Protein AF-A0A379Y6Z3-F1 (afdb_monomer_lite)

Radius of gyration: 16.02 Å; chains: 1; bounding box: 40×27×39 Å

Secondary structure (DSSP, 8-state):
--HHHHHHHHHHTTS------HHHHHHHHHTTSS--SSSEEE-----------TT-TTHHHHHHHHHHHHHT---GGGS--EEE-

Structure (mmCIF, N/CA/C/O backbone):
data_AF-A0A379Y6Z3-F1
#
_entry.id   AF-A0A379Y6Z3-F1
#
loop_
_atom_site.group_PDB
_atom_site.id
_atom_site.type_symbol
_atom_site.label_atom_id
_atom_site.label_alt_id
_atom_site.label_comp_id
_atom_site.label_asym_id
_atom_site.label_entity_id
_atom_site.label_seq_id
_atom_site.pdbx_PDB_ins_code
_atom_site.Cartn_x
_atom_site.Cartn_y
_atom_site.Cartn_z
_atom_site.occupancy
_atom_site.B_iso_or_equiv
_atom_site.auth_seq_id
_atom_site.auth_comp_id
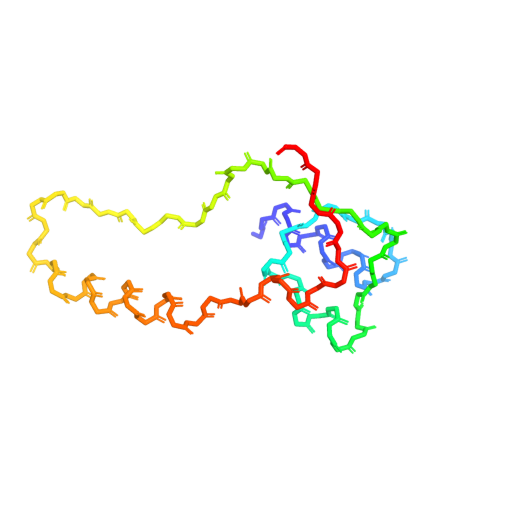_atom_site.auth_asym_id
_atom_site.auth_atom_id
_atom_site.pdbx_PDB_model_num
ATOM 1 N N . MET A 1 1 ? 10.223 8.614 7.734 1.00 51.00 1 MET A N 1
ATOM 2 C CA . MET A 1 1 ? 10.212 8.255 6.306 1.00 51.00 1 MET A CA 1
ATOM 3 C C . MET A 1 1 ? 10.547 6.782 6.255 1.00 51.00 1 MET A C 1
ATOM 5 O O . MET A 1 1 ? 11.610 6.420 6.751 1.00 51.00 1 MET A O 1
ATOM 9 N N . ASP A 1 2 ? 9.602 5.956 5.814 1.00 71.25 2 ASP A N 1
ATOM 10 C CA . ASP A 1 2 ? 9.726 4.494 5.854 1.00 71.25 2 ASP A CA 1
ATOM 11 C C . ASP A 1 2 ? 10.692 3.975 4.778 1.00 71.25 2 ASP A C 1
ATOM 13 O O . ASP A 1 2 ? 10.922 4.623 3.754 1.00 71.25 2 ASP A O 1
ATOM 17 N N . SER A 1 3 ? 11.262 2.787 5.001 1.00 74.75 3 SER A N 1
ATOM 18 C CA . SER A 1 3 ? 12.233 2.155 4.090 1.00 74.75 3 SER A CA 1
ATOM 19 C C . SER A 1 3 ? 11.662 1.872 2.692 1.00 74.75 3 SER A C 1
ATOM 21 O O . SER A 1 3 ? 12.407 1.897 1.712 1.00 74.75 3 SER A O 1
ATOM 23 N N . LEU A 1 4 ? 10.344 1.667 2.582 1.00 71.06 4 LEU A N 1
ATOM 24 C CA . LEU A 1 4 ? 9.644 1.472 1.309 1.00 71.06 4 LEU A CA 1
ATOM 25 C C . LEU A 1 4 ? 9.616 2.755 0.466 1.00 71.06 4 LEU A C 1
ATOM 27 O O . LEU A 1 4 ? 9.915 2.728 -0.727 1.00 71.06 4 LEU A O 1
ATOM 31 N N . GLU A 1 5 ? 9.308 3.894 1.092 1.00 77.81 5 GLU A N 1
ATOM 32 C CA . GLU A 1 5 ? 9.279 5.190 0.406 1.00 77.81 5 GLU A CA 1
ATOM 33 C C . GLU A 1 5 ? 10.671 5.583 -0.098 1.00 77.81 5 GLU A C 1
ATOM 35 O O . GLU A 1 5 ? 10.804 6.105 -1.204 1.00 77.81 5 GLU A O 1
ATOM 40 N N . GLN A 1 6 ? 11.718 5.286 0.682 1.00 80.75 6 GLN A N 1
ATOM 41 C CA . GLN A 1 6 ? 13.106 5.516 0.273 1.00 80.75 6 GLN A CA 1
ATOM 42 C C . GLN A 1 6 ? 13.503 4.662 -0.939 1.00 80.75 6 GLN A C 1
ATOM 44 O O . GLN A 1 6 ? 14.116 5.181 -1.872 1.00 80.75 6 GLN A O 1
ATOM 49 N N . GLY A 1 7 ? 13.123 3.379 -0.957 1.00 76.19 7 GLY A N 1
ATOM 50 C CA . GLY A 1 7 ? 13.367 2.489 -2.095 1.00 76.19 7 GLY A CA 1
ATOM 51 C C . GLY A 1 7 ? 12.663 2.958 -3.370 1.00 76.19 7 GLY A C 1
ATOM 52 O O . GLY A 1 7 ? 13.281 2.996 -4.436 1.00 76.19 7 GLY A O 1
ATOM 53 N N . ASN A 1 8 ? 11.404 3.387 -3.248 1.00 76.25 8 ASN A N 1
ATOM 54 C CA . ASN A 1 8 ? 10.626 3.898 -4.373 1.00 76.25 8 ASN A CA 1
ATOM 55 C C . ASN A 1 8 ? 11.211 5.209 -4.928 1.00 76.25 8 ASN A C 1
ATOM 57 O O . ASN A 1 8 ? 11.402 5.352 -6.134 1.00 76.25 8 ASN A O 1
ATOM 61 N N . ALA A 1 9 ? 11.576 6.146 -4.047 1.00 80.75 9 ALA A N 1
ATOM 62 C CA . ALA A 1 9 ? 12.181 7.417 -4.443 1.00 80.75 9 ALA A CA 1
ATOM 63 C C . ALA A 1 9 ? 13.532 7.230 -5.157 1.00 80.75 9 ALA A C 1
ATOM 65 O O . ALA A 1 9 ? 13.799 7.903 -6.153 1.00 80.75 9 ALA A O 1
ATOM 66 N N . ALA A 1 10 ? 14.369 6.294 -4.696 1.00 78.94 10 ALA A N 1
ATOM 67 C CA . ALA A 1 10 ? 15.637 5.977 -5.352 1.00 78.94 10 ALA A CA 1
ATOM 68 C C . ALA A 1 10 ? 15.435 5.362 -6.750 1.00 78.94 10 ALA A C 1
ATOM 70 O O . ALA A 1 10 ? 16.164 5.713 -7.679 1.00 78.94 10 ALA A O 1
ATOM 71 N N . ALA A 1 11 ? 14.433 4.490 -6.923 1.00 80.50 11 ALA A N 1
ATOM 72 C CA . ALA A 1 11 ? 14.096 3.911 -8.224 1.00 80.50 11 ALA A CA 1
ATOM 73 C C . ALA A 1 11 ? 13.588 4.978 -9.211 1.00 80.50 11 ALA A C 1
ATOM 75 O O . ALA A 1 11 ? 14.079 5.042 -10.337 1.00 80.50 11 ALA A O 1
ATOM 76 N N . ILE A 1 12 ? 12.693 5.872 -8.765 1.00 78.69 12 ILE A N 1
ATOM 77 C CA . ILE A 1 12 ? 12.217 7.022 -9.559 1.00 78.69 12 ILE A CA 1
ATOM 78 C C . ILE A 1 12 ? 13.388 7.923 -9.978 1.00 78.69 12 ILE A C 1
ATOM 80 O O . ILE A 1 12 ? 13.442 8.390 -11.113 1.00 78.69 12 ILE A O 1
ATOM 84 N N . ALA A 1 13 ? 14.359 8.143 -9.088 1.00 82.00 13 ALA A N 1
ATOM 85 C CA . ALA A 1 13 ? 15.557 8.933 -9.377 1.00 82.00 13 ALA A CA 1
ATOM 86 C C . ALA A 1 13 ? 16.572 8.226 -10.307 1.00 82.00 13 ALA A C 1
ATOM 88 O O . ALA A 1 13 ? 17.628 8.787 -10.601 1.00 82.00 13 ALA A O 1
ATOM 89 N N . GLY A 1 14 ? 16.281 7.007 -10.774 1.00 77.06 14 GLY A N 1
ATOM 90 C CA . GLY A 1 14 ? 17.155 6.246 -11.669 1.00 77.06 14 GLY A CA 1
ATOM 91 C C . GLY A 1 14 ? 18.327 5.555 -10.966 1.00 77.06 14 GLY A C 1
ATOM 92 O O . GLY A 1 14 ? 19.289 5.160 -11.622 1.00 77.06 14 GLY A O 1
ATOM 93 N N . HIS A 1 15 ? 18.273 5.390 -9.642 1.00 79.81 15 HIS A N 1
ATOM 94 C CA . HIS A 1 15 ? 19.340 4.754 -8.862 1.00 79.81 15 HIS A CA 1
ATOM 95 C C . HIS A 1 15 ? 19.203 3.225 -8.729 1.00 79.81 15 HIS A C 1
ATOM 97 O O . HIS A 1 15 ? 20.017 2.612 -8.040 1.00 79.81 15 HIS A O 1
ATOM 103 N N . GLY A 1 16 ? 18.227 2.587 -9.389 1.00 81.25 16 GLY A N 1
ATOM 104 C CA . GLY A 1 16 ? 18.149 1.123 -9.477 1.00 81.25 16 GLY A CA 1
ATOM 105 C C . GLY A 1 16 ? 16.733 0.549 -9.476 1.00 81.25 16 GLY A C 1
ATOM 106 O O . GLY A 1 16 ? 15.771 1.220 -9.837 1.00 81.25 16 GLY A O 1
ATOM 107 N N . VAL A 1 17 ? 16.629 -0.722 -9.075 1.00 83.06 17 VAL A N 1
ATOM 108 C CA . VAL A 1 17 ? 15.373 -1.479 -8.953 1.00 83.06 17 VAL A CA 1
ATOM 109 C C . VAL A 1 17 ? 14.994 -1.599 -7.480 1.00 83.06 17 VAL A C 1
ATOM 111 O O . VAL A 1 17 ? 15.855 -1.842 -6.635 1.00 83.06 17 VAL A O 1
ATOM 114 N N . SER A 1 18 ? 13.703 -1.467 -7.179 1.00 85.19 18 SER A N 1
ATOM 115 C CA . SER A 1 18 ? 13.149 -1.672 -5.839 1.00 85.19 18 SER A CA 1
ATOM 116 C C . SER A 1 18 ? 12.008 -2.691 -5.866 1.00 85.19 18 SER A C 1
ATOM 118 O O . SER A 1 18 ? 11.372 -2.888 -6.901 1.00 85.19 18 SER A O 1
ATOM 120 N N . ILE A 1 19 ? 11.758 -3.338 -4.725 1.00 83.44 19 ILE A N 1
ATOM 121 C CA . ILE A 1 19 ? 10.569 -4.166 -4.497 1.00 83.44 19 ILE A CA 1
ATOM 122 C C . ILE A 1 19 ? 9.549 -3.277 -3.794 1.00 83.44 19 ILE A C 1
ATOM 124 O O . ILE A 1 19 ? 9.832 -2.738 -2.725 1.00 83.44 19 ILE A O 1
ATOM 128 N N . GLY A 1 20 ? 8.382 -3.118 -4.408 1.00 81.19 20 GLY A N 1
ATOM 129 C CA . GLY A 1 20 ? 7.340 -2.218 -3.938 1.00 81.19 20 GLY A CA 1
ATOM 130 C C . GLY A 1 20 ? 5.972 -2.878 -3.908 1.00 81.19 20 GLY A C 1
ATOM 131 O O . GLY A 1 20 ? 5.733 -3.881 -4.581 1.00 81.19 20 GLY A O 1
ATOM 132 N N . ASP A 1 21 ? 5.067 -2.277 -3.141 1.00 85.56 21 ASP A N 1
ATOM 133 C CA . ASP A 1 21 ? 3.655 -2.629 -3.191 1.00 85.56 21 ASP A CA 1
ATOM 134 C C . ASP A 1 21 ? 3.041 -2.115 -4.502 1.00 85.56 21 ASP A C 1
ATOM 136 O O . ASP A 1 21 ? 3.219 -0.952 -4.893 1.00 85.56 21 ASP A O 1
ATOM 140 N N . LEU A 1 22 ? 2.333 -3.002 -5.199 1.00 84.38 22 LEU A N 1
ATOM 141 C CA . LEU A 1 22 ? 1.762 -2.701 -6.504 1.00 84.38 22 LEU A CA 1
ATOM 142 C C . LEU A 1 22 ? 0.626 -1.680 -6.412 1.00 84.38 22 LEU A C 1
ATOM 144 O O . LEU A 1 22 ? 0.525 -0.826 -7.287 1.00 84.38 22 LEU A O 1
ATOM 148 N N . ALA A 1 23 ? -0.191 -1.716 -5.356 1.00 84.38 23 ALA A N 1
ATOM 149 C CA . ALA A 1 23 ? -1.262 -0.745 -5.160 1.00 84.38 23 ALA A CA 1
ATOM 150 C C . ALA A 1 23 ? -0.689 0.661 -4.936 1.00 84.38 23 ALA A C 1
ATOM 152 O O . ALA A 1 23 ? -1.204 1.628 -5.494 1.00 84.38 23 ALA A O 1
ATOM 153 N N . LEU A 1 24 ? 0.418 0.775 -4.197 1.00 84.19 24 LEU A N 1
ATOM 154 C CA . LEU A 1 24 ? 1.090 2.062 -3.987 1.00 84.19 24 LEU A CA 1
ATOM 155 C C . LEU A 1 24 ? 1.842 2.580 -5.223 1.00 84.19 24 LEU A C 1
ATOM 157 O O . LEU A 1 24 ? 2.034 3.787 -5.360 1.00 84.19 24 LEU A O 1
ATOM 161 N N . SER A 1 25 ? 2.265 1.686 -6.119 1.00 87.31 25 SER A N 1
ATOM 162 C CA . SER A 1 25 ? 3.092 2.037 -7.283 1.00 87.31 25 SER A CA 1
ATOM 163 C C . SER A 1 25 ? 2.296 2.168 -8.584 1.00 87.31 25 SER A C 1
ATOM 165 O O . SER A 1 25 ? 2.815 2.729 -9.548 1.00 87.31 25 SER A O 1
ATOM 167 N N . LEU A 1 26 ? 1.050 1.674 -8.624 1.00 87.00 26 LEU A N 1
ATOM 168 C CA . LEU A 1 26 ? 0.245 1.552 -9.846 1.00 87.00 26 LEU A CA 1
ATOM 169 C C . LEU A 1 26 ? 0.158 2.867 -10.619 1.00 87.00 26 LEU A C 1
ATOM 171 O O . LEU A 1 26 ? 0.447 2.895 -11.808 1.00 87.00 26 LEU A O 1
ATOM 175 N N . ARG A 1 27 ? -0.162 3.966 -9.932 1.00 86.75 27 ARG A N 1
ATOM 176 C CA . ARG A 1 27 ? -0.283 5.284 -10.564 1.00 86.75 27 ARG A CA 1
ATOM 177 C C . ARG A 1 27 ? 1.027 5.740 -11.207 1.00 86.75 27 ARG A C 1
ATOM 179 O O . ARG A 1 27 ? 1.031 6.217 -12.332 1.00 86.75 27 ARG A O 1
ATOM 186 N N . THR A 1 28 ? 2.141 5.573 -10.504 1.00 86.38 28 THR A N 1
ATOM 187 C CA . THR A 1 28 ? 3.472 5.959 -10.988 1.00 86.38 28 THR A CA 1
ATOM 188 C C . THR A 1 28 ? 3.905 5.102 -12.186 1.00 86.38 28 THR A C 1
ATOM 190 O O . THR A 1 28 ? 4.607 5.590 -13.069 1.00 86.38 28 THR A O 1
ATOM 193 N N . ILE A 1 29 ? 3.456 3.841 -12.244 1.00 87.88 29 ILE A N 1
ATOM 194 C CA . ILE A 1 29 ? 3.636 2.949 -13.399 1.00 87.88 29 ILE A CA 1
ATOM 195 C C . ILE A 1 29 ? 2.759 3.400 -14.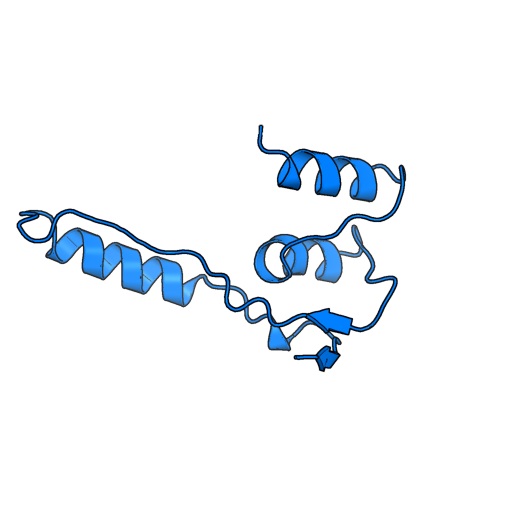577 1.00 87.88 29 ILE A C 1
ATOM 197 O O . ILE A 1 29 ? 3.252 3.506 -15.697 1.00 87.88 29 ILE A O 1
ATOM 201 N N . GLU A 1 30 ? 1.482 3.712 -14.336 1.00 87.38 30 GLU A N 1
ATOM 202 C CA . GLU A 1 30 ? 0.554 4.231 -15.354 1.00 87.38 30 GLU A CA 1
ATOM 203 C C . GLU A 1 30 ? 1.032 5.572 -15.943 1.00 87.38 30 GLU A C 1
ATOM 205 O O . GLU A 1 30 ? 0.900 5.806 -17.142 1.00 87.38 30 GLU A O 1
ATOM 210 N N . GLU A 1 31 ? 1.635 6.434 -15.119 1.00 90.06 31 GLU A N 1
ATOM 211 C CA . GLU A 1 31 ? 2.231 7.716 -15.522 1.00 90.06 31 GLU A CA 1
ATOM 212 C C . GLU A 1 31 ? 3.620 7.558 -16.186 1.00 90.06 31 GLU A C 1
ATOM 214 O O . GLU A 1 31 ? 4.198 8.544 -16.645 1.00 90.06 31 GLU A O 1
ATOM 219 N N . GLY A 1 32 ? 4.169 6.337 -16.261 1.00 86.62 32 GLY A N 1
ATOM 220 C CA . GLY A 1 32 ? 5.462 6.037 -16.895 1.00 86.62 32 GLY A CA 1
ATOM 221 C C . GLY A 1 32 ? 6.693 6.512 -16.115 1.00 86.62 32 GLY A C 1
ATOM 222 O O . GLY A 1 32 ? 7.810 6.452 -16.627 1.00 86.62 32 GLY A O 1
ATOM 223 N N . LEU A 1 33 ? 6.505 6.978 -14.879 1.00 86.62 33 LEU A N 1
ATOM 224 C CA . LEU A 1 33 ? 7.579 7.384 -13.968 1.00 86.62 33 LEU A CA 1
ATOM 225 C C . LEU A 1 33 ? 8.306 6.172 -13.362 1.00 86.62 33 LEU A C 1
ATOM 227 O O . LEU A 1 33 ? 9.470 6.273 -12.980 1.00 86.62 33 LEU A O 1
ATOM 231 N N . LEU A 1 34 ? 7.626 5.025 -13.289 1.00 86.06 34 LEU A N 1
ATOM 232 C CA . LEU A 1 34 ? 8.205 3.722 -12.979 1.00 86.06 34 LEU A CA 1
ATOM 233 C C . LEU A 1 34 ? 7.886 2.731 -14.095 1.00 86.06 34 LEU A C 1
ATOM 235 O O . LEU A 1 34 ? 6.849 2.810 -14.747 1.00 86.06 34 LEU A O 1
ATOM 239 N N . ALA A 1 35 ? 8.767 1.751 -14.266 1.00 85.81 35 ALA A N 1
ATOM 240 C CA . ALA A 1 35 ? 8.538 0.602 -15.127 1.00 85.81 35 ALA A CA 1
ATOM 241 C C . ALA A 1 35 ? 8.633 -0.685 -14.305 1.00 85.81 35 ALA A C 1
ATOM 243 O O . ALA A 1 35 ? 9.341 -0.742 -13.300 1.00 85.81 35 ALA A O 1
ATOM 244 N N . LEU A 1 36 ? 7.939 -1.728 -14.756 1.00 87.31 36 LEU A N 1
ATOM 245 C CA . LEU A 1 36 ? 8.047 -3.070 -14.195 1.00 87.31 36 LEU A CA 1
ATOM 246 C C . LEU A 1 36 ? 9.134 -3.837 -14.966 1.00 87.31 36 LEU A C 1
ATOM 248 O O . LEU A 1 36 ? 8.880 -4.252 -16.096 1.00 87.31 36 LEU A O 1
ATOM 252 N N . PRO A 1 37 ? 10.345 -4.029 -14.407 1.00 84.56 37 PRO A N 1
ATOM 253 C CA . PRO A 1 37 ? 11.411 -4.758 -15.099 1.00 84.56 37 PRO A CA 1
ATOM 254 C C . PRO A 1 37 ? 11.105 -6.258 -15.239 1.00 84.56 37 PRO A C 1
ATOM 256 O O . PRO A 1 37 ? 11.662 -6.919 -16.112 1.00 84.56 37 PRO A O 1
ATOM 259 N N . CYS A 1 38 ? 10.211 -6.781 -14.394 1.00 84.38 38 CYS A N 1
ATOM 260 C CA . CYS A 1 38 ? 9.688 -8.140 -14.441 1.00 84.38 38 CYS A CA 1
ATOM 261 C C . CYS A 1 38 ? 8.157 -8.085 -14.419 1.00 84.38 38 CYS A C 1
ATOM 263 O O . CYS A 1 38 ? 7.572 -7.358 -13.617 1.00 84.38 38 CYS A O 1
ATOM 265 N N . ASP A 1 39 ? 7.505 -8.905 -15.237 1.00 83.31 39 ASP A N 1
ATOM 266 C CA . ASP A 1 39 ? 6.046 -9.009 -15.343 1.00 83.31 39 ASP A CA 1
ATOM 267 C C . ASP A 1 39 ? 5.433 -9.880 -14.231 1.00 83.31 39 ASP A C 1
ATOM 269 O O . ASP A 1 39 ? 4.459 -10.593 -14.460 1.00 83.31 39 ASP A O 1
ATOM 273 N N . VAL A 1 40 ? 6.017 -9.883 -13.029 1.00 84.44 40 VAL A N 1
ATOM 274 C CA . VAL A 1 40 ? 5.679 -10.834 -11.963 1.00 84.44 40 VAL A CA 1
ATOM 275 C C . VAL A 1 40 ? 5.401 -10.114 -10.652 1.00 84.44 40 VAL A C 1
ATOM 277 O O . VAL A 1 40 ? 6.225 -9.335 -10.182 1.00 84.44 40 VAL A O 1
ATOM 280 N N . ALA A 1 41 ? 4.269 -10.446 -10.031 1.00 85.19 41 ALA A N 1
ATOM 281 C CA . ALA A 1 41 ? 3.922 -10.028 -8.677 1.00 85.19 41 ALA A CA 1
ATOM 282 C C . ALA A 1 41 ? 3.814 -11.254 -7.760 1.00 85.19 41 ALA A C 1
ATOM 284 O O . ALA A 1 41 ? 3.225 -12.271 -8.127 1.00 85.19 41 ALA A O 1
ATOM 285 N N . VAL A 1 42 ? 4.382 -11.175 -6.559 1.00 83.06 42 VAL A N 1
ATOM 286 C CA . VAL A 1 42 ? 4.288 -12.252 -5.562 1.00 83.06 42 VAL A CA 1
ATOM 287 C C . VAL A 1 42 ? 3.075 -11.992 -4.675 1.00 83.06 42 VAL A C 1
ATOM 289 O O . VAL A 1 42 ? 2.942 -10.900 -4.127 1.00 83.06 42 VAL A O 1
ATOM 292 N N . ARG A 1 43 ? 2.193 -12.984 -4.506 1.00 77.31 43 ARG A N 1
ATOM 293 C CA . ARG A 1 43 ? 1.137 -12.916 -3.486 1.00 77.31 43 ARG A CA 1
ATOM 294 C C . ARG A 1 43 ? 1.762 -13.163 -2.115 1.00 77.31 43 ARG A C 1
ATOM 296 O O . ARG A 1 43 ? 2.021 -14.307 -1.760 1.00 77.31 43 ARG A O 1
ATOM 303 N N . THR A 1 44 ? 2.021 -12.103 -1.353 1.00 72.25 44 THR A N 1
ATOM 304 C CA . THR A 1 44 ? 2.582 -12.237 0.003 1.00 72.25 44 THR A CA 1
ATOM 305 C C . THR A 1 44 ? 1.512 -12.489 1.067 1.00 72.25 44 THR A C 1
ATOM 307 O O . THR A 1 44 ? 1.829 -12.982 2.143 1.00 72.25 44 THR A O 1
ATOM 310 N N . GLY A 1 45 ? 0.238 -12.199 0.766 1.00 67.31 45 GLY A N 1
ATOM 311 C CA . GLY A 1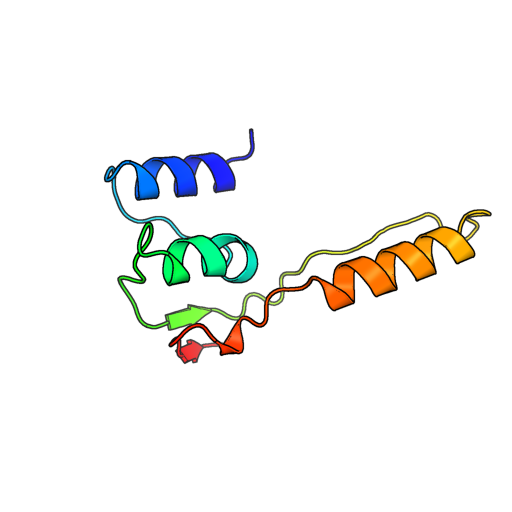 45 ? -0.856 -12.238 1.745 1.00 67.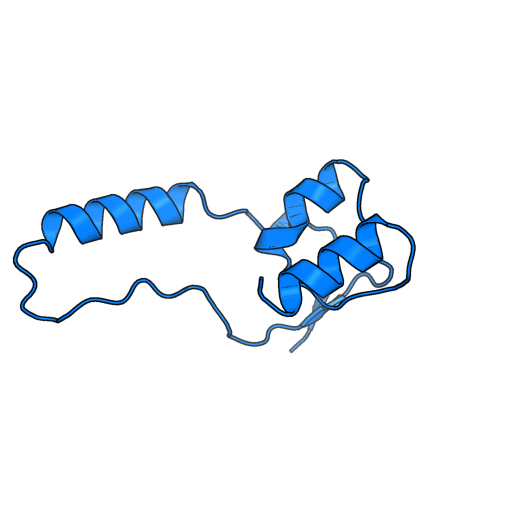31 45 GLY A CA 1
ATOM 312 C C . GLY A 1 45 ? -0.888 -11.020 2.677 1.00 67.31 45 GLY A C 1
ATOM 313 O O . GLY A 1 45 ? -1.784 -10.920 3.515 1.00 67.31 45 GLY A O 1
ATOM 314 N N . ASP A 1 46 ? 0.053 -10.087 2.511 1.00 66.38 46 ASP A N 1
ATOM 315 C CA . ASP A 1 46 ? 0.076 -8.822 3.236 1.00 66.38 46 ASP A CA 1
ATOM 316 C C . ASP A 1 46 ? -0.997 -7.869 2.700 1.00 66.38 46 ASP A C 1
ATOM 318 O O . ASP A 1 46 ? -1.375 -7.904 1.527 1.00 66.38 46 ASP A O 1
ATOM 322 N N . GLY A 1 47 ? -1.501 -7.006 3.577 1.00 77.00 47 GLY A N 1
ATOM 323 C CA . GLY A 1 47 ? -2.530 -6.036 3.236 1.00 77.00 47 GLY A CA 1
ATOM 324 C C . GLY A 1 47 ? -2.577 -4.888 4.232 1.00 77.00 47 GLY A C 1
ATOM 325 O O . GLY A 1 47 ? -1.958 -4.926 5.296 1.00 77.00 47 GLY A O 1
ATOM 326 N N . TYR A 1 48 ? -3.332 -3.853 3.880 1.00 81.81 48 TYR A N 1
ATOM 327 C CA . TYR A 1 48 ? -3.559 -2.711 4.756 1.00 81.81 48 TYR A CA 1
ATOM 328 C C . TYR A 1 48 ? -4.763 -2.980 5.656 1.00 81.81 48 TYR A C 1
ATOM 330 O O . TYR A 1 48 ? -5.882 -3.171 5.179 1.00 81.81 48 TYR A O 1
ATOM 338 N N . TYR A 1 49 ? -4.533 -2.975 6.968 1.00 86.12 49 TYR A N 1
ATOM 339 C CA . TYR A 1 49 ? -5.562 -3.252 7.966 1.00 86.12 49 TYR A CA 1
ATOM 340 C C . TYR A 1 49 ? -5.995 -1.966 8.668 1.00 86.12 49 TYR A C 1
ATOM 342 O O . TYR A 1 49 ? -5.173 -1.227 9.211 1.00 86.12 49 TYR A O 1
ATOM 350 N N . LEU A 1 50 ? -7.305 -1.721 8.706 1.00 90.44 50 LEU A N 1
ATOM 351 C CA . LEU A 1 50 ? -7.894 -0.726 9.595 1.00 90.44 50 LEU A CA 1
ATOM 352 C C . LEU A 1 50 ? -8.133 -1.392 10.955 1.00 90.44 50 LEU A C 1
ATOM 354 O O . LEU A 1 50 ? -8.918 -2.331 11.042 1.00 90.44 50 LEU A O 1
ATOM 358 N N . VAL A 1 51 ? -7.455 -0.925 12.005 1.00 92.50 51 VAL A N 1
ATOM 359 C CA . VAL A 1 51 ? -7.531 -1.506 13.358 1.00 92.50 51 VAL A CA 1
ATOM 360 C C . VAL A 1 51 ? -8.075 -0.499 14.366 1.00 92.50 51 VAL A C 1
ATOM 362 O O . VAL A 1 51 ? -7.740 0.686 14.326 1.00 92.50 51 VAL A O 1
ATOM 365 N N . TRP A 1 52 ? -8.935 -0.958 15.275 1.00 92.50 52 TRP A N 1
ATOM 366 C CA . TRP A 1 52 ? -9.533 -0.137 16.329 1.00 92.50 52 TRP A CA 1
ATOM 367 C C . TRP A 1 52 ? -9.926 -0.995 17.546 1.00 92.50 52 TRP A C 1
ATOM 369 O O . TRP A 1 52 ? -10.084 -2.207 17.403 1.00 92.50 52 TRP A O 1
ATOM 379 N N . PRO A 1 53 ? -10.108 -0.396 18.741 1.00 92.56 53 PRO A N 1
ATOM 380 C CA . PRO A 1 53 ? -10.602 -1.117 19.916 1.00 92.56 53 PRO A CA 1
ATOM 381 C C . PRO A 1 53 ? -12.046 -1.596 19.729 1.00 92.56 53 PRO A C 1
ATOM 383 O O . PRO A 1 53 ? -12.889 -0.820 19.281 1.00 92.56 53 PRO A O 1
ATOM 386 N N . GLU A 1 54 ? -12.350 -2.831 20.128 1.00 88.19 54 GLU A N 1
ATOM 387 C CA . GLU A 1 54 ? -13.670 -3.456 19.935 1.00 88.19 54 GLU A CA 1
ATOM 388 C C . GLU A 1 54 ? -14.831 -2.606 20.489 1.00 88.19 54 GLU A C 1
ATOM 390 O O . GLU A 1 54 ? -15.833 -2.399 19.806 1.00 88.19 54 GLU A O 1
ATOM 395 N N . GLU A 1 55 ? -14.649 -1.996 21.663 1.00 90.38 55 GLU A N 1
ATOM 396 C CA . GLU A 1 55 ? -15.651 -1.161 22.349 1.00 90.38 55 GLU A CA 1
ATOM 397 C C . GLU A 1 55 ? -15.663 0.316 21.895 1.00 90.38 55 GLU A C 1
ATOM 399 O O . GLU A 1 55 ? -16.091 1.220 22.616 1.00 90.38 55 GLU A O 1
ATOM 404 N N . SER A 1 56 ? -15.167 0.616 20.693 1.00 90.25 56 SER A N 1
ATOM 405 C CA . SER A 1 56 ? -15.067 1.997 20.216 1.00 90.25 56 SER A CA 1
ATOM 406 C C . SER A 1 56 ? -16.439 2.642 19.975 1.00 90.25 56 SER A C 1
ATOM 408 O O . SER A 1 56 ? -17.160 2.292 19.039 1.00 90.25 56 SER A O 1
ATOM 410 N N . ALA A 1 57 ? -16.738 3.719 20.711 1.00 91.69 57 ALA A N 1
ATOM 411 C CA . ALA A 1 57 ? -17.901 4.583 20.463 1.00 91.69 57 ALA A CA 1
ATOM 412 C C . ALA A 1 57 ? -17.903 5.236 19.060 1.00 91.69 57 ALA A C 1
ATOM 414 O O . ALA A 1 57 ? -18.907 5.801 18.629 1.00 91.69 57 ALA A O 1
ATOM 415 N N . LYS A 1 58 ? -16.783 5.166 18.324 1.00 94.19 58 LYS A N 1
ATOM 416 C CA . LYS A 1 58 ? -16.635 5.698 16.961 1.00 94.19 58 LYS A CA 1
ATOM 417 C C . LYS A 1 58 ? -16.950 4.669 15.870 1.00 94.19 58 LYS A C 1
ATOM 419 O O . LYS A 1 58 ? -16.696 4.963 14.704 1.00 94.19 58 LYS A O 1
ATOM 424 N N . ARG A 1 59 ? -17.494 3.491 16.204 1.00 92.56 59 ARG A N 1
ATOM 425 C CA . ARG A 1 59 ? -17.787 2.414 15.237 1.00 92.56 59 ARG A CA 1
ATOM 426 C C . ARG A 1 59 ? -18.501 2.893 13.959 1.00 92.56 59 ARG A C 1
ATOM 428 O O . ARG A 1 59 ? -17.990 2.586 12.886 1.00 92.56 59 ARG A O 1
ATOM 435 N N . PRO A 1 60 ? -19.543 3.752 14.012 1.00 94.12 60 PRO A N 1
ATOM 436 C CA . PRO A 1 60 ? -20.186 4.247 12.789 1.00 94.12 60 PRO A CA 1
ATOM 437 C C . PRO A 1 60 ? -19.273 5.117 11.905 1.00 94.12 60 PRO A C 1
ATOM 439 O O . PRO A 1 60 ? -19.409 5.139 10.685 1.00 94.12 60 PRO A O 1
ATOM 442 N N . LEU A 1 61 ? -18.333 5.862 12.500 1.00 95.75 61 LEU A N 1
ATOM 443 C CA . LEU A 1 61 ? -17.347 6.647 11.746 1.00 95.75 61 LEU A CA 1
ATOM 444 C C . LEU A 1 61 ? -16.268 5.750 11.140 1.00 95.75 61 LEU A C 1
ATOM 446 O O . LEU A 1 61 ? -15.836 5.997 10.017 1.00 95.75 61 LEU A O 1
ATOM 450 N N . ILE A 1 62 ? -15.857 4.713 11.870 1.00 95.19 62 ILE A N 1
ATOM 451 C CA . ILE A 1 62 ? -14.892 3.719 11.397 1.00 95.19 62 ILE A CA 1
ATOM 452 C C . ILE A 1 62 ? -15.459 2.961 10.193 1.00 95.19 62 ILE A C 1
ATOM 454 O O . ILE A 1 62 ? -14.770 2.846 9.188 1.00 95.19 62 ILE A O 1
ATOM 458 N N . GLU A 1 63 ? -16.723 2.535 10.240 1.00 94.25 63 GLU A N 1
ATOM 459 C CA . GLU A 1 63 ? -17.401 1.872 9.114 1.00 94.25 63 GLU A CA 1
ATOM 460 C C . GLU A 1 63 ? -17.476 2.786 7.877 1.00 94.25 63 GLU A C 1
ATOM 462 O O . GLU A 1 63 ? -17.207 2.357 6.755 1.00 94.25 63 GLU A O 1
ATOM 467 N N . ARG A 1 64 ? -17.768 4.080 8.070 1.00 95.94 64 ARG A N 1
ATOM 468 C CA . ARG A 1 64 ? -17.759 5.067 6.975 1.00 95.94 64 ARG A CA 1
ATOM 469 C C . ARG A 1 64 ? -16.368 5.265 6.382 1.00 95.94 64 ARG A C 1
ATOM 471 O O . ARG A 1 64 ? -16.240 5.371 5.165 1.00 95.94 64 ARG A O 1
ATOM 478 N N . LEU A 1 65 ? -15.341 5.325 7.228 1.00 94.50 65 LEU A N 1
ATOM 479 C CA . LEU A 1 65 ? -13.957 5.429 6.781 1.00 94.50 65 LEU A CA 1
ATOM 480 C C . LEU A 1 65 ? -13.532 4.165 6.027 1.00 94.50 65 LEU A C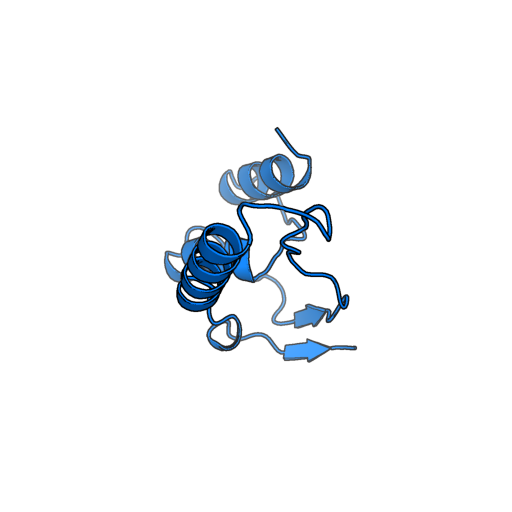 1
ATOM 482 O O . LEU A 1 65 ? -12.943 4.281 4.960 1.00 94.50 65 LEU A O 1
ATOM 486 N N . GLN A 1 66 ? -13.876 2.981 6.535 1.00 94.00 66 GLN A N 1
ATOM 487 C CA . GLN A 1 66 ? -13.618 1.709 5.866 1.00 94.00 66 GLN A CA 1
ATOM 488 C C . GLN A 1 66 ? -14.234 1.701 4.466 1.00 94.00 66 GLN A C 1
ATOM 490 O O . GLN A 1 66 ? -13.520 1.471 3.496 1.00 94.00 66 GLN A O 1
ATOM 495 N N . ALA A 1 67 ? -15.525 2.023 4.346 1.00 95.06 67 ALA A N 1
ATOM 496 C CA . ALA A 1 67 ? -16.211 2.063 3.057 1.00 95.06 67 ALA A CA 1
ATOM 497 C C . ALA A 1 67 ? -15.546 3.043 2.077 1.00 95.06 67 ALA A C 1
ATOM 499 O O . ALA A 1 67 ? -15.361 2.719 0.904 1.00 95.06 67 ALA A O 1
ATOM 500 N N . PHE A 1 68 ? -15.145 4.222 2.562 1.00 94.50 68 PHE A N 1
ATOM 501 C CA . PHE A 1 68 ? -14.412 5.196 1.758 1.00 94.50 68 PHE A CA 1
ATOM 502 C C . PHE A 1 68 ? -13.056 4.652 1.288 1.00 94.50 68 PHE A C 1
ATOM 504 O O . PHE A 1 68 ? -12.760 4.709 0.100 1.00 94.50 68 PHE A O 1
ATOM 511 N N . LEU A 1 69 ? -12.243 4.091 2.187 1.00 91.31 69 LEU A N 1
ATOM 512 C CA . LEU A 1 69 ? -10.923 3.551 1.845 1.00 91.31 69 LEU A CA 1
ATOM 513 C C . LEU A 1 69 ? -11.023 2.384 0.854 1.00 91.31 69 LEU A C 1
ATOM 515 O O . LEU A 1 69 ? -10.252 2.324 -0.102 1.00 91.31 69 LEU A O 1
ATOM 519 N N . THR A 1 70 ? -12.009 1.499 1.024 1.00 89.88 70 THR A N 1
ATOM 520 C CA . THR A 1 70 ? -12.269 0.405 0.078 1.00 89.88 70 THR A CA 1
ATOM 521 C C . THR A 1 70 ? -12.631 0.935 -1.310 1.00 89.88 70 THR A C 1
ATOM 523 O O . THR A 1 70 ? -12.110 0.434 -2.300 1.00 89.88 70 THR A O 1
ATOM 526 N N . ALA A 1 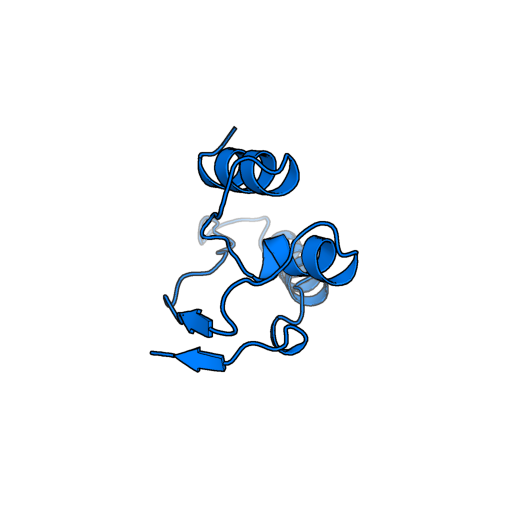71 ? -13.454 1.986 -1.404 1.00 91.12 71 ALA A N 1
ATOM 527 C CA . ALA A 1 71 ? -13.801 2.601 -2.688 1.00 91.12 71 ALA A CA 1
ATOM 528 C C . ALA A 1 71 ? -12.603 3.269 -3.391 1.00 91.12 71 ALA A C 1
ATOM 530 O O . ALA A 1 71 ? -12.593 3.374 -4.614 1.00 91.12 71 ALA A O 1
ATOM 531 N N . GLN A 1 72 ? -11.598 3.698 -2.625 1.00 88.19 72 GLN A N 1
ATOM 532 C CA . GLN A 1 72 ? -10.382 4.339 -3.134 1.00 88.19 72 GLN A CA 1
ATOM 533 C C . GLN A 1 72 ? -9.241 3.346 -3.398 1.00 88.19 72 GLN A C 1
ATOM 535 O O . GLN A 1 72 ? -8.156 3.761 -3.803 1.00 88.19 72 GLN A O 1
ATOM 540 N N . THR A 1 73 ? -9.451 2.051 -3.142 1.00 85.75 73 THR A N 1
ATOM 541 C CA . THR A 1 73 ? -8.399 1.044 -3.301 1.00 85.75 73 THR A CA 1
ATOM 542 C C . THR A 1 73 ? -8.072 0.862 -4.789 1.00 85.75 73 THR A C 1
ATOM 544 O O . THR A 1 73 ? -8.986 0.610 -5.578 1.00 85.75 73 THR A O 1
ATOM 547 N N . PRO A 1 74 ? -6.793 0.981 -5.195 1.00 84.44 74 PRO A N 1
ATOM 548 C CA . PRO A 1 74 ? -6.387 0.769 -6.577 1.00 84.44 74 PRO A CA 1
ATOM 549 C C . PRO A 1 74 ? -6.713 -0.649 -7.043 1.00 84.44 74 PRO A C 1
ATOM 551 O O . PRO A 1 74 ? -6.421 -1.631 -6.358 1.00 84.44 74 PRO A O 1
ATOM 554 N N . ASP A 1 75 ? -7.275 -0.760 -8.243 1.00 85.69 75 ASP A N 1
ATOM 555 C CA . ASP A 1 75 ? -7.471 -2.047 -8.896 1.00 85.69 75 ASP A CA 1
ATOM 556 C C . ASP A 1 75 ? -6.143 -2.529 -9.493 1.00 85.69 75 ASP A C 1
ATOM 558 O O . ASP A 1 75 ? -5.791 -2.219 -10.632 1.00 85.69 75 ASP A O 1
ATOM 562 N N . VAL A 1 76 ? -5.388 -3.290 -8.700 1.00 82.88 76 VAL A N 1
ATOM 563 C CA . VAL A 1 76 ? -4.078 -3.826 -9.094 1.00 82.88 76 VAL A CA 1
ATOM 564 C C . VAL A 1 76 ? -4.145 -4.818 -10.258 1.00 82.88 76 VAL A C 1
ATOM 566 O O . VAL A 1 76 ? -3.108 -5.101 -10.854 1.00 82.88 76 VAL A O 1
ATOM 569 N N . SER A 1 77 ? -5.335 -5.308 -10.639 1.00 79.31 77 SER A N 1
ATOM 570 C CA . SER A 1 77 ? -5.497 -6.142 -11.840 1.00 79.31 77 SER A CA 1
ATOM 571 C C . SER A 1 77 ? -5.203 -5.383 -13.138 1.00 79.31 77 SER A C 1
ATOM 573 O O . SER A 1 77 ? -4.950 -5.998 -14.172 1.00 79.31 77 SER A O 1
ATOM 575 N N . ARG A 1 78 ? -5.182 -4.044 -13.079 1.00 79.00 78 ARG A N 1
ATOM 576 C CA . ARG A 1 78 ? -4.813 -3.169 -14.199 1.00 79.00 78 ARG A CA 1
ATOM 577 C C . ARG A 1 78 ? -3.330 -3.204 -14.532 1.00 79.00 78 ARG A C 1
ATOM 579 O O . ARG A 1 78 ? -2.957 -2.889 -15.660 1.00 79.00 78 ARG A O 1
ATOM 586 N N . ALA A 1 79 ? -2.479 -3.578 -13.581 1.00 81.06 79 ALA A N 1
ATOM 587 C CA . ALA A 1 79 ? -1.078 -3.801 -13.881 1.00 81.06 79 ALA A CA 1
ATOM 588 C C . ALA A 1 79 ? -0.939 -5.070 -14.730 1.00 81.06 79 ALA A C 1
ATOM 590 O O . ALA A 1 79 ? -1.476 -6.122 -14.384 1.00 81.06 79 ALA A O 1
ATOM 591 N N . ALA A 1 80 ? -0.179 -4.994 -15.822 1.00 82.44 80 ALA A N 1
ATOM 592 C CA . ALA A 1 80 ? 0.115 -6.137 -16.683 1.00 82.44 80 ALA A CA 1
ATOM 593 C C . ALA A 1 80 ? 1.137 -7.091 -16.026 1.00 82.44 80 ALA A C 1
ATOM 595 O O . ALA A 1 80 ? 2.254 -7.251 -16.513 1.00 82.44 80 ALA A O 1
ATOM 596 N N . VAL A 1 81 ? 0.767 -7.698 -14.893 1.00 85.19 81 VAL A N 1
ATOM 597 C CA . VAL A 1 81 ? 1.612 -8.610 -14.108 1.00 85.19 81 VAL A CA 1
ATOM 598 C C . VAL A 1 81 ? 0.967 -9.982 -13.932 1.00 85.19 81 VAL A C 1
ATOM 600 O O . VAL A 1 81 ? -0.241 -10.126 -13.750 1.00 85.19 81 VAL A O 1
ATOM 603 N N . ARG A 1 82 ? 1.800 -11.019 -13.931 1.00 86.62 82 ARG A N 1
ATOM 604 C CA . ARG A 1 82 ? 1.451 -12.392 -13.577 1.00 86.62 82 ARG A CA 1
ATOM 605 C C . ARG A 1 82 ? 1.666 -12.596 -12.080 1.00 86.62 82 ARG A C 1
ATOM 607 O O . ARG A 1 82 ? 2.792 -12.514 -11.593 1.00 86.62 82 ARG A O 1
ATOM 614 N N . PHE A 1 83 ? 0.600 -12.922 -11.356 1.00 83.69 83 PHE A N 1
ATOM 615 C CA . PHE A 1 83 ? 0.706 -13.250 -9.936 1.00 83.69 83 PHE A CA 1
ATOM 616 C C . PHE A 1 83 ? 1.186 -14.692 -9.719 1.00 83.69 83 PHE A C 1
ATOM 618 O O . PHE A 1 83 ? 0.547 -15.635 -10.195 1.00 83.69 83 PHE A O 1
ATOM 625 N N . ILE A 1 84 ? 2.262 -14.866 -8.951 1.00 82.50 84 ILE A N 1
ATOM 626 C CA . ILE A 1 84 ? 2.816 -16.167 -8.541 1.00 82.50 84 ILE A CA 1
ATOM 627 C C . ILE A 1 84 ? 2.669 -16.371 -7.023 1.00 82.50 84 ILE A C 1
ATOM 629 O O . ILE A 1 84 ? 2.695 -15.395 -6.270 1.00 82.50 84 ILE A O 1
ATOM 633 N N . GLY A 1 85 ? 2.524 -17.630 -6.588 1.00 71.75 85 GLY A N 1
ATOM 634 C CA . GLY A 1 85 ? 2.346 -18.017 -5.176 1.00 71.75 85 GLY A CA 1
ATOM 635 C C . GLY A 1 85 ? 0.971 -18.587 -4.905 1.00 71.75 85 GLY A C 1
ATOM 636 O O . GLY A 1 85 ? 0.074 -17.811 -4.523 1.00 71.75 85 GLY A O 1
#

pLDDT: mean 84.32, std 7.54, range [51.0, 95.94]

Foldseek 3Di:
DDPQVVQVVCVLVVNDDDDHDLQVCVVCCVVVSDDDPAQEDEPPVDDDDDDDDPPDPCVVVSVVVVVVVVVVGDPSVPRSHDYDD

Sequence (85 aa):
MDSLEQGNAAAIAGHGVSIGDLALSLRTIEEGLLALPCDVAVRTGDGYYLVWPEESAKRPLIERLQAFLTAQTPDVSRAAVRFIG

Organism: Serratia marcescens (NCBI:txid615)